Protein AF-A0AA44IDV4-F1 (afdb_monomer_lite)

Foldseek 3Di:
DVVVVVVVVVLVVCVVVVDPSVDQQFPLNVLVVVLVPPPVDDPVVSVVSVCCSVPQCCVQRRRPGPNRDDPVSVVVSVVVVVVVVVVVVVVVVVVVVVVVVVVVVVVD

Radius of gyration: 22.55 Å; chains: 1; bounding box: 70×23×53 Å

Sequence (108 aa):
MEDAKKKAREIYDAAMAGGDVLSDEKCGDFFLRWIKAKKSLARTTRHGYEEHINNYLLPHLGHIKCRDLKVRHLDKMYDAIEKENAQRILHRLHVDELQKKRDAAHRA

pLDDT: mean 91.08, std 8.41, range [60.53, 97.81]

Secondary structure (DSSP, 8-state):
-HHHHHHHHHHHHHHHTT--TT---BHHHHHHHHHHH-TTS-HHHHHHHHHHIIIIIH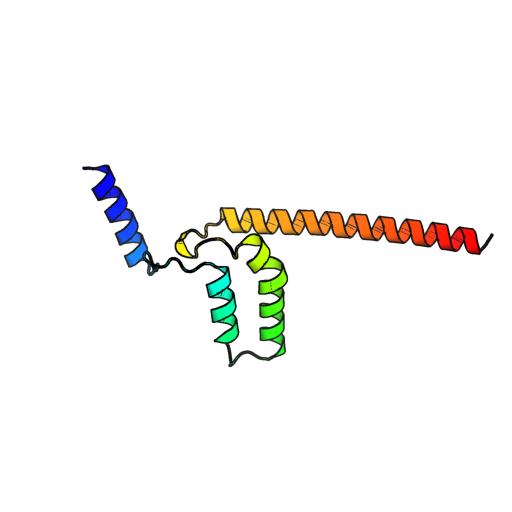HHHTTSBGGG--HHHHHHHHHHHHHHHHHHHHHHHHHHHHHHHHHHHTT-

InterPro domains:
  IPR004107 Integrase, SAM-like, N-terminal [PF14659] (29-78)
  IPR010998 Integrase/recombinase, N-terminal [G3DSA:1.10.150.130] (23-104)
  IPR011010 DNA breaking-rejoining enzyme, catalytic core [SSF56349] (28-94)

Organism: Streptomyces somaliensis (strain ATCC 33201 / DSM 40738 / JCM 12659 / KCTC 9044 / NCTC 11332 / NRRL B-12077 / IP 733) (NCBI:txid1134445)

Structure (mmCIF, N/CA/C/O backbone):
data_AF-A0AA44IDV4-F1
#
_entry.id   AF-A0AA44IDV4-F1
#
loop_
_atom_site.group_PDB
_atom_site.id
_atom_site.type_symbol
_atom_site.label_atom_id
_atom_site.label_alt_id
_atom_site.label_comp_id
_atom_site.label_asym_id
_atom_site.label_entity_id
_atom_site.label_seq_id
_atom_site.pdbx_PDB_ins_code
_atom_site.Cartn_x
_atom_site.Cartn_y
_atom_site.Cartn_z
_atom_site.occupancy
_atom_site.B_iso_or_equiv
_atom_site.auth_seq_id
_atom_site.auth_comp_id
_atom_site.auth_asym_id
_atom_site.auth_atom_id
_atom_site.pdbx_PDB_model_num
ATOM 1 N N . MET A 1 1 ? -35.470 11.769 11.921 1.00 60.72 1 MET A N 1
ATOM 2 C CA . MET A 1 1 ? -35.444 10.889 13.118 1.00 60.72 1 MET A CA 1
ATOM 3 C C . MET A 1 1 ? -35.033 9.465 12.741 1.00 60.72 1 MET A C 1
ATOM 5 O O . MET A 1 1 ? -34.155 8.931 13.408 1.00 60.72 1 MET A O 1
ATOM 9 N N . GLU A 1 2 ? -35.587 8.880 11.669 1.00 74.38 2 GLU A N 1
ATOM 10 C CA . GLU A 1 2 ? -35.182 7.561 11.136 1.00 74.38 2 GLU A CA 1
ATOM 11 C C . GLU A 1 2 ? -33.675 7.447 10.837 1.00 74.38 2 GLU A C 1
ATOM 13 O O . GLU A 1 2 ? -33.016 6.528 11.318 1.00 74.38 2 GLU A O 1
ATOM 18 N N . ASP A 1 3 ? -33.109 8.413 10.104 1.00 76.56 3 ASP A N 1
ATOM 19 C CA . ASP A 1 3 ? -31.714 8.345 9.639 1.00 76.56 3 ASP A CA 1
ATOM 20 C C . ASP A 1 3 ? -30.697 8.338 10.783 1.00 76.56 3 ASP A C 1
ATOM 22 O O . ASP A 1 3 ? -29.685 7.638 10.735 1.00 76.56 3 ASP A O 1
ATOM 26 N N . ALA A 1 4 ? -30.986 9.083 11.852 1.00 76.88 4 ALA A N 1
ATOM 27 C CA . ALA A 1 4 ? -30.149 9.125 13.046 1.00 76.88 4 ALA A CA 1
ATOM 28 C C . ALA A 1 4 ? -30.162 7.780 13.790 1.00 76.88 4 ALA A C 1
ATOM 30 O O . ALA A 1 4 ? -29.111 7.307 14.218 1.00 76.88 4 ALA A O 1
ATOM 31 N N . LYS A 1 5 ? -31.332 7.130 13.890 1.00 83.75 5 LYS A N 1
ATOM 32 C CA . LYS A 1 5 ? -31.464 5.796 14.499 1.00 83.75 5 LYS A CA 1
ATOM 33 C C . LYS A 1 5 ? -30.728 4.735 13.682 1.00 83.75 5 LYS A C 1
ATOM 35 O O . LYS A 1 5 ? -30.033 3.901 14.257 1.00 83.75 5 LYS A O 1
ATOM 40 N N . LYS A 1 6 ? -30.825 4.802 12.351 1.00 87.88 6 LYS A N 1
ATOM 41 C CA . LYS A 1 6 ? -30.112 3.898 11.440 1.00 87.88 6 LYS A CA 1
ATOM 42 C C . LYS A 1 6 ? -28.595 4.031 11.585 1.00 87.88 6 LYS A C 1
ATOM 44 O O . LYS A 1 6 ? -27.909 3.036 11.787 1.00 87.88 6 LYS A O 1
ATOM 49 N N . LYS A 1 7 ? -28.078 5.261 11.574 1.00 82.19 7 LYS A N 1
ATOM 50 C CA . LYS A 1 7 ? -26.638 5.519 11.709 1.00 82.19 7 LYS A CA 1
ATOM 51 C C . LYS A 1 7 ? -26.094 5.112 13.081 1.00 82.19 7 LYS A C 1
ATOM 53 O O . LYS A 1 7 ? -24.995 4.577 13.175 1.00 82.19 7 LYS A O 1
ATOM 58 N N . ALA A 1 8 ? -26.879 5.310 14.142 1.00 82.19 8 ALA A N 1
ATOM 59 C CA . ALA A 1 8 ? -26.538 4.824 15.478 1.00 82.19 8 ALA A CA 1
ATOM 60 C C . ALA A 1 8 ? -26.467 3.289 15.527 1.00 82.19 8 ALA A C 1
ATOM 62 O O . ALA A 1 8 ? -25.563 2.739 16.154 1.00 82.19 8 ALA A O 1
ATOM 63 N N . ARG A 1 9 ? -27.379 2.599 14.828 1.00 86.50 9 ARG A N 1
ATOM 64 C CA . ARG A 1 9 ? -27.363 1.137 14.730 1.00 86.50 9 ARG A CA 1
ATOM 65 C C . ARG A 1 9 ? -26.128 0.621 13.991 1.00 86.50 9 ARG A C 1
ATOM 67 O O . ARG A 1 9 ? -25.480 -0.287 14.489 1.00 86.50 9 ARG A O 1
ATOM 74 N N . GLU A 1 10 ? -25.758 1.250 12.878 1.00 84.19 10 GLU A N 1
ATOM 75 C CA . GLU A 1 10 ? -24.546 0.905 12.118 1.00 84.19 10 GLU A CA 1
ATOM 76 C C . GLU A 1 10 ? -23.269 1.037 12.968 1.00 84.19 10 GLU A C 1
ATOM 78 O O . GLU A 1 10 ? -22.406 0.161 12.938 1.00 84.19 10 GLU A O 1
ATOM 83 N N . ILE A 1 11 ? -23.159 2.108 13.762 1.00 81.56 11 ILE A N 1
ATOM 84 C CA . ILE A 1 11 ? -22.025 2.311 14.678 1.00 81.56 11 ILE A CA 1
ATOM 85 C C . ILE A 1 11 ? -22.023 1.250 15.784 1.00 81.56 11 ILE A C 1
ATOM 87 O O . ILE A 1 11 ? -20.969 0.714 16.117 1.00 81.56 11 ILE A O 1
ATOM 91 N N . TYR A 1 12 ? -23.192 0.928 16.341 1.00 83.12 12 TYR A N 1
ATOM 92 C CA . TYR A 1 12 ? -23.325 -0.106 17.364 1.00 83.12 12 TYR A CA 1
ATOM 93 C C . TYR A 1 12 ? -22.915 -1.487 16.840 1.00 83.12 12 TYR A C 1
ATOM 95 O O . TYR A 1 12 ? -22.125 -2.174 17.481 1.00 83.12 12 TYR A O 1
ATOM 103 N N . ASP A 1 13 ? -23.390 -1.872 15.657 1.00 84.12 13 ASP A N 1
ATOM 104 C CA . ASP A 1 13 ? -23.058 -3.163 15.054 1.00 84.12 13 ASP A CA 1
ATOM 105 C C . ASP A 1 13 ? -21.549 -3.252 14.734 1.00 84.12 13 ASP A C 1
ATOM 107 O O . ASP A 1 13 ? -20.921 -4.284 14.975 1.00 84.12 13 ASP A O 1
ATOM 111 N N . ALA A 1 14 ? -20.927 -2.151 14.290 1.00 76.75 14 ALA A N 1
ATOM 112 C CA . ALA A 1 14 ? -19.478 -2.073 14.080 1.00 76.75 14 ALA A CA 1
ATOM 113 C C . ALA A 1 14 ? -18.667 -2.171 15.388 1.00 76.75 14 ALA A C 1
ATOM 115 O O . ALA A 1 14 ? -17.619 -2.819 15.413 1.00 76.75 14 ALA A O 1
ATOM 116 N N . ALA A 1 15 ? -19.159 -1.578 16.480 1.00 78.56 15 ALA A N 1
ATOM 117 C CA . ALA A 1 15 ? -18.555 -1.711 17.806 1.00 78.56 15 ALA A CA 1
ATOM 118 C C . ALA A 1 15 ? -18.649 -3.154 18.328 1.00 78.56 15 ALA A C 1
ATOM 120 O O . ALA A 1 15 ? -17.668 -3.705 18.824 1.00 78.56 15 ALA A O 1
ATOM 121 N N . MET A 1 16 ? -19.813 -3.792 18.163 1.00 77.88 16 MET A N 1
ATOM 122 C CA . MET A 1 16 ? -20.042 -5.188 18.555 1.00 77.88 16 MET A CA 1
ATOM 123 C C . MET A 1 16 ? -19.188 -6.175 17.753 1.00 77.88 16 MET A C 1
ATOM 125 O O . MET A 1 16 ? -18.803 -7.217 18.278 1.00 77.88 16 MET A O 1
ATOM 129 N N . ALA A 1 17 ? -18.836 -5.833 16.512 1.00 76.25 17 ALA A N 1
ATOM 130 C CA . ALA A 1 17 ? -17.888 -6.587 15.693 1.00 76.25 17 ALA A CA 1
ATOM 131 C C . ALA A 1 17 ? -16.413 -6.414 16.127 1.00 76.25 17 ALA A C 1
ATOM 133 O O . ALA A 1 17 ? -15.518 -6.955 15.478 1.00 76.25 17 ALA A O 1
ATOM 134 N N . GLY A 1 18 ? -16.142 -5.669 17.208 1.00 69.50 18 GLY A N 1
ATOM 135 C CA . GLY A 1 18 ? -14.797 -5.435 17.743 1.00 69.50 18 GLY A CA 1
ATOM 136 C C . GLY A 1 18 ? -14.047 -4.275 17.083 1.00 69.50 18 GLY A C 1
ATOM 137 O O . GLY A 1 18 ? -12.848 -4.118 17.309 1.00 69.50 18 GLY A O 1
ATOM 138 N N . GLY A 1 19 ? -14.726 -3.466 16.264 1.00 68.88 19 GLY A N 1
ATOM 139 C CA . GLY A 1 19 ? -14.150 -2.263 15.677 1.00 68.88 19 GLY A CA 1
ATOM 140 C C . GLY A 1 19 ? -14.070 -1.129 16.696 1.00 68.88 19 GLY A C 1
ATOM 141 O O . GLY A 1 19 ? -15.069 -0.780 17.325 1.00 68.88 19 GLY A O 1
ATOM 142 N N . ASP A 1 20 ? -12.899 -0.502 16.819 1.00 76.12 20 ASP A N 1
ATOM 143 C CA . ASP A 1 20 ? -12.764 0.748 17.571 1.00 76.12 20 ASP A CA 1
ATOM 144 C C . ASP A 1 20 ? -13.392 1.902 16.772 1.00 76.12 20 ASP A C 1
ATOM 146 O O . ASP A 1 20 ? -12.747 2.606 15.993 1.00 76.12 20 ASP A O 1
ATOM 150 N N . VAL A 1 21 ? -14.707 2.048 16.929 1.00 74.06 21 VAL A N 1
ATOM 151 C CA . VAL A 1 21 ? -15.542 3.026 16.216 1.00 74.06 21 VAL A CA 1
ATOM 152 C C . VAL A 1 21 ? -15.246 4.479 16.588 1.00 74.06 21 VAL A C 1
ATOM 154 O O . VAL A 1 21 ? -15.623 5.379 15.831 1.00 74.06 21 VAL A O 1
ATOM 157 N N . LEU A 1 22 ? -14.570 4.720 17.712 1.00 77.44 22 LEU A N 1
ATOM 158 C CA . LEU A 1 22 ? -14.207 6.060 18.178 1.00 77.44 22 LEU A CA 1
ATOM 159 C C . LEU A 1 22 ? -12.772 6.448 17.810 1.00 77.44 22 LEU A C 1
ATOM 161 O O . LEU A 1 22 ? -12.408 7.612 17.958 1.00 77.44 22 LEU A O 1
ATOM 165 N N . SER A 1 23 ? -11.968 5.508 17.311 1.00 83.19 23 SER A N 1
ATOM 166 C CA . SER A 1 23 ? -10.583 5.786 16.954 1.00 83.19 23 SER A CA 1
ATOM 167 C C . SER A 1 23 ? -10.457 6.595 15.666 1.00 83.19 23 SER A C 1
ATOM 169 O O . SER A 1 23 ? -10.971 6.236 14.602 1.00 83.19 23 SER A O 1
ATOM 171 N N . ASP A 1 24 ? -9.684 7.672 15.772 1.00 88.69 24 ASP A N 1
ATOM 172 C CA . ASP A 1 24 ? -9.181 8.456 14.649 1.00 88.69 24 ASP A CA 1
ATOM 173 C C . ASP A 1 24 ? -7.763 8.030 14.225 1.00 88.69 24 ASP A C 1
ATOM 175 O O . ASP A 1 24 ? -7.134 8.714 13.415 1.00 88.69 24 ASP A O 1
ATOM 179 N N . GLU A 1 25 ? -7.251 6.904 14.745 1.00 93.56 25 GLU A N 1
ATOM 180 C CA . GLU A 1 25 ? -5.921 6.391 14.404 1.00 93.56 25 GLU A CA 1
ATOM 181 C C . GLU A 1 25 ? -5.834 6.112 12.900 1.00 93.56 25 GLU A C 1
ATOM 183 O O . GLU A 1 25 ? -6.665 5.408 12.308 1.00 93.56 25 GLU A O 1
ATOM 188 N N . LYS A 1 26 ? -4.806 6.677 12.265 1.00 96.38 26 LYS A N 1
ATOM 189 C CA . LYS A 1 26 ? -4.503 6.388 10.870 1.00 96.38 26 LYS A CA 1
ATOM 190 C C . LYS A 1 26 ? -3.787 5.052 10.758 1.00 96.38 26 LYS A C 1
ATOM 192 O O . LYS A 1 26 ? -3.005 4.675 11.629 1.00 96.38 26 LYS A O 1
ATOM 197 N N . CYS A 1 27 ? -3.980 4.370 9.633 1.00 95.75 27 CYS A N 1
ATOM 198 C CA . CYS A 1 27 ? -3.289 3.124 9.330 1.00 95.75 27 CYS A CA 1
ATOM 199 C C . CYS A 1 27 ? -1.769 3.273 9.468 1.00 95.75 27 CYS A C 1
ATOM 201 O O . CYS A 1 27 ? -1.122 2.366 9.980 1.00 95.75 27 CYS A O 1
ATOM 203 N N . GLY A 1 28 ? -1.199 4.423 9.088 1.00 96.62 28 GLY A N 1
ATOM 204 C CA . GLY A 1 28 ? 0.238 4.661 9.219 1.00 96.62 28 GLY A CA 1
ATOM 205 C C . GLY A 1 28 ? 0.724 4.650 10.668 1.00 96.62 28 GLY A C 1
ATOM 206 O O . GLY A 1 28 ? 1.695 3.960 10.983 1.00 96.62 28 GLY A O 1
ATOM 207 N N . ASP A 1 29 ? 0.005 5.336 11.557 1.00 96.56 29 ASP A N 1
ATOM 208 C CA . ASP A 1 29 ? 0.317 5.368 12.990 1.00 96.56 29 ASP A CA 1
ATOM 209 C C . ASP A 1 29 ? 0.196 3.965 13.600 1.00 96.56 29 ASP A C 1
ATOM 211 O O . ASP A 1 29 ? 1.083 3.514 14.334 1.00 96.56 29 ASP A O 1
ATOM 215 N N . PHE A 1 30 ? -0.849 3.230 13.205 1.00 95.19 30 PHE A N 1
ATOM 216 C CA . PHE A 1 30 ? -1.054 1.843 13.604 1.00 95.19 30 PHE A CA 1
ATOM 217 C C . PHE A 1 30 ? 0.100 0.931 13.155 1.00 95.19 30 PHE A C 1
ATOM 219 O O . PHE A 1 30 ? 0.641 0.189 13.979 1.00 95.19 30 PHE A O 1
ATOM 226 N N . PHE 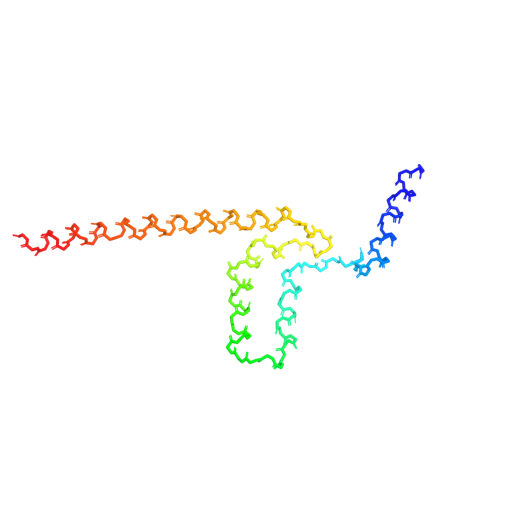A 1 31 ? 0.518 0.981 11.882 1.00 96.19 31 PHE A N 1
ATOM 227 C CA . PHE A 1 31 ? 1.590 0.124 11.354 1.00 96.19 31 PHE A CA 1
ATOM 228 C C . PHE A 1 31 ? 2.913 0.358 12.084 1.00 96.19 31 PHE A C 1
ATOM 230 O O . PHE A 1 31 ? 3.568 -0.599 12.509 1.00 96.19 31 PHE A O 1
ATOM 237 N N . LEU A 1 32 ? 3.277 1.627 12.284 1.00 96.19 32 LEU A N 1
ATOM 238 C CA . LEU A 1 32 ? 4.509 2.019 12.967 1.00 96.19 32 LEU A CA 1
ATOM 239 C C . LEU A 1 32 ? 4.501 1.602 14.443 1.00 96.19 32 LEU A C 1
ATOM 241 O O . LEU A 1 32 ? 5.487 1.064 14.958 1.00 96.19 32 LEU A O 1
ATOM 245 N N . ARG A 1 33 ? 3.370 1.788 15.131 1.00 95.62 33 ARG A N 1
ATOM 246 C CA . ARG A 1 33 ? 3.192 1.328 16.513 1.00 95.62 33 ARG A CA 1
ATOM 247 C C . ARG A 1 33 ? 3.263 -0.195 16.609 1.00 95.62 33 ARG A C 1
ATOM 249 O O . ARG A 1 33 ? 3.929 -0.719 17.506 1.00 95.62 33 ARG A O 1
ATOM 256 N N . TRP A 1 34 ? 2.612 -0.905 15.688 1.00 95.12 34 TRP A N 1
ATOM 257 C CA . TRP A 1 34 ? 2.575 -2.364 15.653 1.00 95.12 34 TRP A CA 1
ATOM 258 C C . TRP A 1 34 ? 3.972 -2.958 15.475 1.00 95.12 34 TRP A C 1
ATOM 260 O O . TRP A 1 34 ? 4.385 -3.783 16.291 1.00 95.12 34 TRP A O 1
ATOM 270 N N . ILE A 1 35 ? 4.741 -2.503 14.481 1.00 95.25 35 ILE A N 1
ATOM 271 C CA . ILE A 1 35 ? 6.072 -3.066 14.220 1.00 95.25 35 ILE A CA 1
ATOM 272 C C . ILE A 1 35 ? 7.047 -2.784 15.371 1.00 95.25 35 ILE A C 1
ATOM 274 O O . ILE A 1 35 ? 7.783 -3.676 15.804 1.00 95.25 35 ILE A O 1
ATOM 278 N N . LYS A 1 36 ? 6.959 -1.592 15.982 1.00 94.19 36 LYS A N 1
ATOM 279 C CA . LYS A 1 36 ? 7.731 -1.230 17.182 1.00 94.19 36 LYS A CA 1
ATOM 280 C C . LYS A 1 36 ? 7.414 -2.144 18.369 1.00 94.19 36 LYS A C 1
ATOM 282 O O . LYS A 1 36 ? 8.323 -2.529 19.113 1.00 94.19 36 LYS A O 1
ATOM 287 N N . ALA A 1 37 ? 6.146 -2.525 18.536 1.00 94.56 37 ALA A N 1
ATOM 288 C CA . ALA A 1 37 ? 5.696 -3.411 19.608 1.00 94.56 37 ALA A CA 1
ATOM 289 C C . ALA A 1 37 ? 6.155 -4.871 19.428 1.00 94.56 37 ALA A C 1
ATOM 291 O O . ALA A 1 37 ? 6.306 -5.592 20.415 1.00 94.56 37 ALA A O 1
ATOM 292 N N . LYS A 1 38 ? 6.437 -5.327 18.200 1.00 92.12 38 LYS A N 1
ATOM 293 C CA . LYS A 1 38 ? 6.800 -6.723 17.891 1.00 92.12 38 LYS A CA 1
ATOM 294 C C . LYS A 1 38 ? 8.253 -7.077 18.230 1.00 92.12 38 LYS A C 1
ATOM 296 O O . LYS A 1 38 ? 9.038 -7.447 17.357 1.00 92.12 38 LYS A O 1
ATOM 301 N N . LYS A 1 39 ? 8.650 -6.918 19.498 1.00 89.56 39 LYS A N 1
ATOM 302 C CA . LYS A 1 39 ? 10.029 -7.124 20.013 1.00 89.56 39 LYS A CA 1
ATOM 303 C C . LYS A 1 39 ? 10.529 -8.564 19.952 1.00 89.56 39 LYS A C 1
ATOM 305 O O . LYS A 1 39 ? 11.731 -8.767 19.883 1.00 89.56 39 LYS A O 1
ATOM 310 N N . SER A 1 40 ? 9.621 -9.533 19.933 1.00 93.25 40 SER A N 1
ATOM 311 C CA . SER A 1 40 ? 9.950 -10.958 19.854 1.00 93.25 40 SER A CA 1
ATOM 312 C C . SER A 1 40 ? 10.207 -11.471 18.433 1.00 93.25 40 SER A C 1
ATOM 314 O O . SER A 1 40 ? 10.608 -12.621 18.280 1.00 93.25 40 SER A O 1
ATOM 316 N N . LEU A 1 41 ? 9.965 -10.667 17.389 1.00 92.75 41 LEU A N 1
ATOM 317 C CA . LEU A 1 41 ? 10.237 -11.093 16.016 1.00 92.75 41 LEU A CA 1
ATOM 318 C C . LEU A 1 41 ? 11.741 -11.200 15.766 1.00 92.75 41 LEU A C 1
ATOM 320 O O . LEU A 1 41 ? 12.514 -10.335 16.183 1.00 92.75 41 LEU A O 1
ATOM 324 N N . ALA A 1 42 ? 12.135 -12.225 15.007 1.00 95.62 42 ALA A N 1
ATOM 325 C CA . ALA A 1 42 ? 13.486 -12.327 14.478 1.00 95.62 42 ALA A CA 1
ATOM 326 C C . ALA A 1 42 ? 13.845 -11.052 13.700 1.00 95.62 42 ALA A C 1
ATOM 328 O O . ALA A 1 42 ? 13.011 -10.479 12.991 1.00 95.62 42 ALA A O 1
ATOM 329 N N . ARG A 1 43 ? 15.102 -10.612 13.822 1.00 93.75 43 ARG A N 1
ATOM 330 C CA . ARG A 1 43 ? 15.571 -9.340 13.254 1.00 93.75 43 ARG A CA 1
ATOM 331 C C . ARG A 1 43 ? 15.293 -9.225 11.753 1.00 93.75 43 ARG A C 1
ATOM 333 O O . ARG A 1 43 ? 14.856 -8.174 11.302 1.00 93.75 43 ARG A O 1
ATOM 340 N N . THR A 1 44 ? 15.516 -10.298 10.997 1.00 95.69 44 THR A N 1
ATOM 341 C CA . THR A 1 44 ? 15.289 -10.342 9.543 1.00 95.69 44 THR A CA 1
ATOM 342 C C . THR A 1 44 ? 13.809 -10.222 9.190 1.00 95.69 44 THR A C 1
ATOM 344 O O . THR A 1 44 ? 13.451 -9.442 8.316 1.00 95.69 44 THR A O 1
ATOM 347 N N . THR A 1 45 ? 12.934 -10.925 9.912 1.00 95.19 45 THR A N 1
ATOM 348 C CA . THR A 1 45 ? 11.479 -10.846 9.721 1.00 95.19 45 THR A CA 1
ATOM 349 C C . THR A 1 45 ? 10.949 -9.455 10.039 1.00 95.19 45 THR A C 1
ATOM 351 O O . THR A 1 45 ? 10.166 -8.901 9.272 1.00 95.19 45 THR A O 1
ATOM 354 N N . ARG A 1 46 ? 11.396 -8.866 11.154 1.00 95.12 46 ARG A N 1
ATOM 355 C CA . ARG A 1 46 ? 11.036 -7.492 11.508 1.00 95.12 46 ARG A CA 1
ATOM 356 C C . ARG A 1 46 ? 11.468 -6.522 10.411 1.00 95.12 46 ARG A C 1
ATOM 358 O O . ARG A 1 46 ? 10.658 -5.703 10.000 1.00 95.12 46 ARG A O 1
ATOM 365 N N . HIS A 1 47 ? 12.706 -6.640 9.937 1.00 95.62 47 HIS A N 1
ATOM 366 C CA . HIS A 1 47 ? 13.226 -5.777 8.883 1.00 95.62 47 HIS A CA 1
ATOM 367 C C . HIS A 1 47 ? 12.397 -5.876 7.594 1.00 95.62 47 HIS A C 1
ATOM 369 O O . HIS A 1 47 ? 12.015 -4.849 7.047 1.00 95.62 47 HIS A O 1
ATOM 375 N N . GLY A 1 48 ? 12.025 -7.089 7.165 1.00 96.81 48 GLY A N 1
ATOM 376 C CA . GLY A 1 48 ? 11.152 -7.271 5.998 1.00 96.81 48 GLY A CA 1
ATOM 377 C C . GLY A 1 48 ? 9.772 -6.626 6.172 1.00 96.81 48 GLY A C 1
ATOM 378 O O . GLY A 1 48 ? 9.252 -5.997 5.254 1.00 96.81 48 GLY A O 1
ATOM 379 N N . TYR A 1 49 ? 9.186 -6.701 7.371 1.00 96.75 49 TYR A N 1
ATOM 380 C CA . TYR A 1 49 ? 7.938 -5.989 7.663 1.00 96.75 49 TYR A CA 1
ATOM 381 C C . TYR A 1 49 ? 8.108 -4.469 7.657 1.00 96.75 49 TYR A C 1
ATOM 383 O O . TYR A 1 49 ? 7.255 -3.781 7.107 1.00 96.75 49 TYR A O 1
ATOM 391 N N . GLU A 1 50 ? 9.186 -3.937 8.236 1.00 97.12 50 GLU A N 1
ATOM 392 C CA . GLU A 1 50 ? 9.498 -2.502 8.181 1.00 97.12 50 GLU A CA 1
ATOM 393 C C . GLU A 1 50 ? 9.646 -2.030 6.731 1.00 97.12 50 GLU A C 1
ATOM 395 O O . GLU A 1 50 ? 9.087 -1.002 6.357 1.00 97.12 50 GLU A O 1
ATOM 400 N N . GLU A 1 51 ? 10.330 -2.809 5.895 1.00 97.56 51 GLU A N 1
ATOM 401 C CA . GLU A 1 51 ? 10.481 -2.528 4.472 1.00 97.56 51 GLU A CA 1
ATOM 402 C C . GLU A 1 51 ? 9.125 -2.500 3.751 1.00 97.56 51 GLU A C 1
ATOM 404 O O . GLU A 1 51 ? 8.824 -1.537 3.049 1.00 97.56 51 GLU A O 1
ATOM 409 N N . HIS A 1 52 ? 8.259 -3.495 3.964 1.00 96.38 52 HIS A N 1
ATOM 410 C CA . HIS A 1 52 ? 6.921 -3.505 3.363 1.00 96.38 52 HIS A CA 1
ATOM 411 C C . HIS A 1 52 ? 6.039 -2.352 3.857 1.00 96.38 52 HIS A C 1
ATOM 413 O O . HIS A 1 52 ? 5.293 -1.759 3.072 1.00 96.38 52 HIS A O 1
ATOM 419 N N . ILE A 1 53 ? 6.136 -2.011 5.145 1.00 97.38 53 ILE A N 1
ATOM 420 C CA . ILE A 1 53 ? 5.424 -0.870 5.723 1.00 97.38 53 ILE A CA 1
ATOM 421 C C . ILE A 1 53 ? 5.870 0.424 5.041 1.00 97.38 53 ILE A C 1
ATOM 423 O O . ILE A 1 53 ? 5.021 1.194 4.598 1.00 97.38 53 ILE A O 1
ATOM 427 N N . ASN A 1 54 ? 7.176 0.645 4.915 1.00 97.19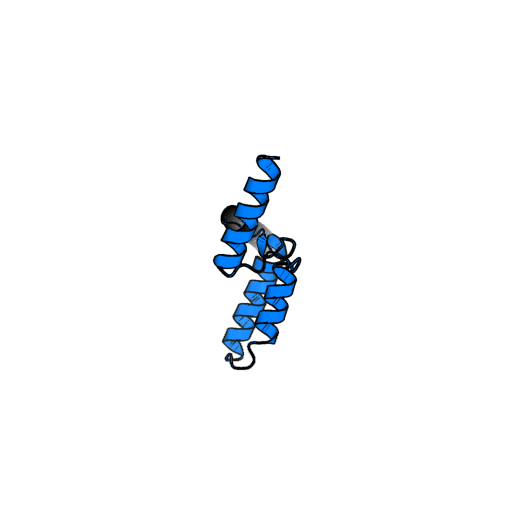 54 ASN A N 1
ATOM 428 C CA . ASN A 1 54 ? 7.724 1.881 4.365 1.00 97.19 54 ASN A CA 1
ATOM 429 C C . ASN A 1 54 ? 7.520 2.007 2.853 1.00 97.19 54 ASN A C 1
ATOM 431 O O . ASN A 1 54 ? 7.182 3.089 2.378 1.00 97.19 54 ASN A O 1
ATOM 435 N N . ASN A 1 55 ? 7.691 0.915 2.109 1.00 96.19 55 ASN A N 1
ATOM 436 C CA . ASN A 1 55 ? 7.668 0.949 0.648 1.00 96.19 55 ASN A CA 1
ATOM 437 C C . ASN A 1 55 ? 6.250 0.887 0.074 1.00 96.19 55 ASN A C 1
ATOM 439 O O . ASN A 1 55 ? 6.009 1.468 -0.978 1.00 96.19 55 ASN A O 1
ATOM 443 N N . TYR A 1 56 ? 5.318 0.195 0.742 1.00 95.69 56 TYR A N 1
ATOM 444 C CA . TYR A 1 56 ? 3.991 -0.085 0.177 1.00 95.69 56 TYR A CA 1
ATOM 445 C C . TYR A 1 56 ? 2.852 0.442 1.053 1.00 95.69 56 TYR A C 1
ATOM 447 O O . TYR A 1 56 ? 1.979 1.166 0.580 1.00 95.69 56 TYR A O 1
ATOM 455 N N . LEU A 1 57 ? 2.842 0.128 2.349 1.00 96.88 57 LEU A N 1
ATOM 456 C CA . LEU A 1 57 ? 1.671 0.438 3.175 1.00 96.88 57 LEU A CA 1
ATOM 457 C C . LEU A 1 57 ? 1.568 1.930 3.520 1.00 96.88 57 LEU A C 1
ATOM 459 O O . LEU A 1 57 ? 0.487 2.508 3.416 1.00 96.88 57 LEU A O 1
ATOM 463 N N . LEU A 1 58 ? 2.668 2.574 3.916 1.00 97.25 58 LEU A N 1
ATOM 464 C CA . LEU A 1 58 ? 2.666 3.991 4.288 1.00 97.25 58 LEU A CA 1
ATOM 465 C C . LEU A 1 58 ? 2.298 4.917 3.119 1.00 97.25 58 LEU A C 1
ATOM 467 O O . LEU A 1 58 ? 1.396 5.737 3.317 1.00 97.25 58 LEU A O 1
ATOM 471 N N . PRO A 1 59 ? 2.898 4.791 1.918 1.00 97.31 59 PRO A N 1
ATOM 472 C CA . PRO A 1 59 ? 2.585 5.684 0.804 1.00 97.31 59 PRO A CA 1
ATOM 473 C C . PRO A 1 59 ? 1.118 5.608 0.370 1.00 97.31 59 PRO A C 1
ATOM 475 O O . PRO A 1 59 ? 0.506 6.632 0.065 1.00 97.31 59 PRO A O 1
ATOM 478 N N . HIS A 1 60 ? 0.530 4.408 0.375 1.00 97.00 60 HIS A N 1
ATOM 479 C CA . HIS A 1 60 ? -0.796 4.186 -0.203 1.00 97.00 60 HIS A CA 1
ATOM 480 C C . HIS A 1 60 ? -1.931 4.180 0.824 1.00 97.00 60 HIS A C 1
ATOM 482 O O . HIS A 1 60 ? -3.024 4.659 0.527 1.00 97.00 60 HIS A O 1
ATOM 488 N N . LEU A 1 61 ? -1.696 3.667 2.032 1.00 97.62 61 LEU A N 1
ATOM 489 C CA . LEU A 1 61 ? -2.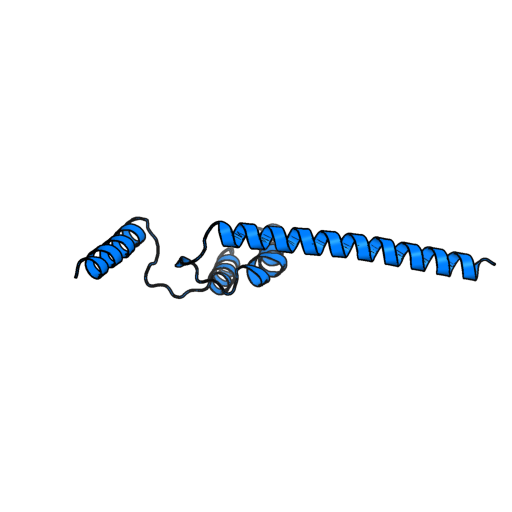739 3.473 3.046 1.00 97.62 61 LEU A CA 1
ATOM 490 C C . LEU A 1 61 ? -2.535 4.344 4.286 1.00 97.62 61 LEU A C 1
ATOM 492 O O . LEU A 1 61 ? -3.477 4.547 5.047 1.00 97.62 61 LEU A O 1
ATOM 496 N N . GLY A 1 62 ? -1.332 4.882 4.503 1.00 96.44 62 GLY A N 1
ATOM 497 C CA . GLY A 1 62 ? -0.946 5.517 5.765 1.00 96.44 62 GLY A CA 1
ATOM 498 C C . GLY A 1 62 ? -1.809 6.710 6.186 1.00 96.44 62 GLY A C 1
ATOM 499 O O . GLY A 1 62 ? -1.937 6.978 7.376 1.00 96.44 62 GLY A O 1
ATOM 500 N N . HIS A 1 63 ? -2.435 7.401 5.232 1.00 96.25 63 HIS A N 1
ATOM 501 C CA . HIS A 1 63 ? -3.291 8.565 5.470 1.00 96.25 63 HIS A CA 1
ATOM 502 C C . HIS A 1 63 ? -4.755 8.209 5.796 1.00 96.25 63 HIS A C 1
ATOM 504 O O . HIS A 1 63 ? -5.514 9.087 6.209 1.00 96.25 63 HIS A O 1
ATOM 510 N N . ILE A 1 64 ? -5.155 6.948 5.609 1.00 95.62 64 ILE A N 1
ATOM 511 C CA . ILE A 1 64 ? -6.523 6.458 5.807 1.00 95.62 64 ILE A CA 1
ATOM 512 C C . ILE A 1 64 ? -6.721 6.130 7.289 1.00 95.62 64 ILE A C 1
ATOM 514 O O . ILE A 1 64 ? -5.833 5.565 7.921 1.00 95.62 64 ILE A O 1
ATOM 518 N N . LYS A 1 65 ? -7.881 6.466 7.861 1.00 94.62 65 LYS A N 1
ATOM 519 C CA . LYS A 1 65 ? -8.237 6.027 9.219 1.00 94.62 65 LYS A CA 1
ATOM 520 C C . LYS A 1 65 ? -8.443 4.515 9.242 1.00 94.62 65 LYS A C 1
ATOM 522 O O . LYS A 1 65 ? -9.093 3.988 8.344 1.00 94.62 65 LYS A O 1
ATOM 527 N N . CYS A 1 66 ? -7.983 3.826 10.285 1.00 91.19 66 CYS A N 1
ATOM 528 C CA . CYS A 1 66 ? -8.132 2.370 10.405 1.00 91.19 66 CYS A CA 1
ATOM 529 C C . CYS A 1 66 ? -9.590 1.910 10.227 1.00 91.19 66 CYS A C 1
ATOM 531 O O . CYS A 1 66 ? -9.851 0.965 9.488 1.00 91.19 66 CYS A O 1
ATOM 533 N N . ARG A 1 67 ? -10.547 2.641 10.814 1.00 87.62 67 ARG A N 1
ATOM 534 C CA . ARG A 1 67 ? -11.998 2.403 10.671 1.00 87.62 67 ARG A CA 1
ATOM 535 C C . ARG A 1 67 ? -12.547 2.576 9.252 1.00 87.62 67 ARG A C 1
ATOM 5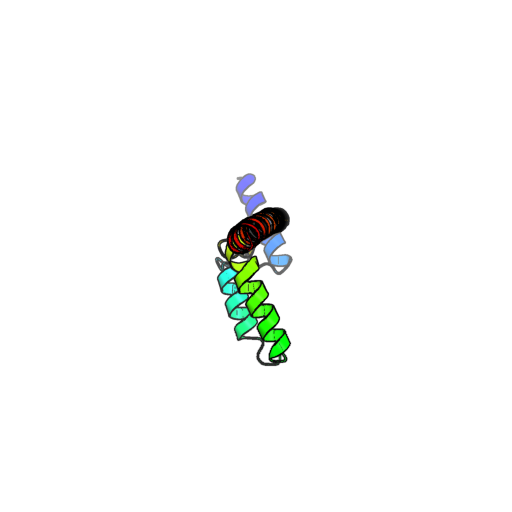37 O O . ARG A 1 67 ? -13.579 2.005 8.917 1.00 87.62 67 ARG A O 1
ATOM 544 N N . ASP A 1 68 ? -11.876 3.372 8.426 1.00 91.12 68 ASP A N 1
ATOM 545 C CA . ASP A 1 68 ? -12.311 3.685 7.066 1.00 91.12 68 ASP A CA 1
ATOM 546 C C . ASP A 1 68 ? -11.587 2.817 6.024 1.00 91.12 68 ASP A C 1
ATOM 548 O O . ASP A 1 68 ? -11.863 2.937 4.826 1.00 91.12 68 ASP A O 1
ATOM 552 N N . LEU A 1 69 ? -10.671 1.936 6.447 1.00 92.50 69 LEU A N 1
ATOM 553 C CA . LEU A 1 69 ? -9.974 1.012 5.562 1.00 92.50 69 LEU A CA 1
ATOM 554 C C . LEU A 1 69 ? -10.974 0.025 4.940 1.00 92.50 69 LEU A C 1
ATOM 556 O O . LEU A 1 69 ? -11.763 -0.621 5.625 1.00 92.50 69 LEU A O 1
ATOM 560 N N . LYS A 1 70 ? -10.955 -0.078 3.611 1.00 93.12 70 LYS A N 1
ATOM 561 C CA . LYS A 1 70 ? -11.864 -0.911 2.816 1.00 93.12 70 LYS A CA 1
ATOM 562 C C . LYS A 1 70 ? -11.069 -1.626 1.734 1.00 93.12 70 LYS A C 1
ATOM 564 O O . LYS A 1 70 ? -10.028 -1.123 1.320 1.00 93.12 70 LYS A O 1
ATOM 569 N N . VAL A 1 71 ? -11.616 -2.725 1.214 1.00 95.38 71 VAL A N 1
ATOM 570 C CA . VAL A 1 71 ? -11.008 -3.525 0.131 1.00 95.38 71 VAL A CA 1
ATOM 571 C C . VAL A 1 71 ? -10.586 -2.651 -1.055 1.00 95.38 71 VAL A C 1
ATOM 573 O O . VAL A 1 71 ? -9.431 -2.683 -1.449 1.00 95.38 71 VAL A O 1
ATOM 576 N N . ARG A 1 72 ? -11.446 -1.720 -1.489 1.00 96.44 72 ARG A N 1
ATOM 577 C CA . ARG A 1 72 ? -11.142 -0.757 -2.567 1.00 96.44 72 ARG A CA 1
ATOM 578 C C . ARG A 1 72 ? -9.868 0.082 -2.371 1.00 96.44 72 ARG A C 1
ATOM 580 O O . ARG A 1 72 ? -9.379 0.677 -3.324 1.00 96.44 72 ARG A O 1
ATOM 587 N N . HIS A 1 73 ? -9.398 0.261 -1.134 1.00 97.06 73 HIS A N 1
ATOM 588 C CA . HIS A 1 73 ? -8.150 0.980 -0.860 1.00 97.06 73 HIS A CA 1
ATOM 589 C C . HIS A 1 73 ? -6.937 0.073 -1.098 1.00 97.06 73 HIS A C 1
ATOM 591 O O . HIS A 1 73 ? -5.916 0.553 -1.579 1.00 97.06 73 HIS A O 1
ATOM 597 N N . LEU A 1 74 ? -7.072 -1.228 -0.818 1.00 96.12 74 LEU A N 1
ATOM 598 C CA . LEU A 1 74 ? -6.070 -2.243 -1.144 1.00 96.12 74 LEU A CA 1
ATOM 599 C C . LEU A 1 74 ? -5.969 -2.434 -2.658 1.00 96.12 74 LEU A C 1
ATOM 601 O O . LEU A 1 74 ? -4.858 -2.432 -3.173 1.00 96.12 74 LEU A O 1
ATOM 605 N N . ASP A 1 75 ? -7.100 -2.497 -3.367 1.00 97.62 75 ASP A N 1
ATOM 606 C CA . ASP A 1 75 ? -7.108 -2.610 -4.834 1.00 97.62 75 ASP A CA 1
ATOM 607 C C . ASP A 1 75 ? -6.315 -1.456 -5.468 1.00 97.62 75 ASP A C 1
ATOM 609 O O . ASP A 1 75 ? -5.352 -1.673 -6.196 1.00 97.62 75 ASP A O 1
ATOM 613 N N . LYS A 1 76 ? -6.609 -0.213 -5.059 1.00 97.00 76 LYS A N 1
ATOM 614 C CA . LYS A 1 76 ? -5.878 0.981 -5.518 1.00 97.00 76 LYS A CA 1
ATOM 615 C C . LYS A 1 76 ? -4.386 0.958 -5.189 1.00 97.00 76 LYS A C 1
ATOM 617 O O . LYS A 1 76 ? -3.591 1.509 -5.946 1.00 97.00 76 LYS A O 1
ATOM 622 N N . MET A 1 77 ? -4.009 0.393 -4.042 1.00 97.50 77 MET A N 1
ATOM 623 C CA . MET A 1 77 ? -2.605 0.231 -3.670 1.00 97.50 77 MET A CA 1
ATOM 624 C C . MET A 1 77 ? -1.913 -0.743 -4.626 1.00 97.50 77 MET A C 1
ATOM 626 O O . MET A 1 77 ? -0.840 -0.426 -5.132 1.00 97.50 77 MET A O 1
ATOM 630 N N . TYR A 1 78 ? -2.521 -1.900 -4.897 1.00 97.50 78 TYR A N 1
ATOM 631 C CA . TYR A 1 78 ? -1.957 -2.882 -5.823 1.00 97.50 78 TYR A CA 1
ATOM 632 C C . TYR A 1 78 ? -1.869 -2.341 -7.254 1.00 97.50 78 TYR A C 1
ATOM 634 O O . TYR A 1 78 ? -0.806 -2.460 -7.862 1.00 97.50 78 TYR A O 1
ATOM 642 N N . ASP A 1 79 ? -2.906 -1.654 -7.740 1.00 97.81 79 ASP A N 1
ATOM 643 C CA . ASP A 1 79 ? -2.898 -0.999 -9.055 1.00 97.81 79 ASP A CA 1
ATOM 644 C C . ASP A 1 79 ? -1.748 0.018 -9.177 1.00 97.81 79 ASP A C 1
ATOM 646 O O . ASP A 1 79 ? -1.071 0.109 -10.206 1.00 97.81 79 ASP A O 1
ATOM 650 N N . ALA A 1 80 ? -1.498 0.797 -8.116 1.00 96.62 80 ALA A N 1
ATOM 651 C CA . ALA A 1 80 ? -0.396 1.755 -8.080 1.00 96.62 80 ALA A CA 1
ATOM 652 C C . ALA A 1 80 ? 0.969 1.052 -8.135 1.00 96.62 80 ALA A C 1
ATOM 654 O O . ALA A 1 80 ? 1.825 1.439 -8.934 1.00 96.62 80 ALA A O 1
ATOM 655 N N . ILE A 1 81 ? 1.151 -0.010 -7.346 1.00 95.81 81 ILE A N 1
ATOM 656 C CA . ILE A 1 81 ? 2.386 -0.805 -7.320 1.00 95.81 81 ILE A CA 1
ATOM 657 C C . ILE A 1 81 ? 2.657 -1.437 -8.690 1.00 95.81 81 ILE A C 1
ATOM 659 O O . ILE A 1 81 ? 3.789 -1.394 -9.178 1.00 95.81 81 ILE A O 1
ATOM 663 N N . GLU A 1 82 ? 1.638 -2.004 -9.336 1.00 96.94 82 GLU A N 1
ATOM 664 C CA . GLU A 1 82 ? 1.771 -2.609 -10.662 1.00 96.94 82 GLU A CA 1
ATOM 665 C C . GLU A 1 82 ? 2.183 -1.570 -11.711 1.00 96.94 82 GLU A C 1
ATOM 667 O O . GLU A 1 82 ? 3.141 -1.782 -12.464 1.00 96.94 82 GLU A O 1
ATOM 672 N N . LYS A 1 83 ? 1.536 -0.400 -11.702 1.00 95.81 83 LYS A N 1
ATOM 673 C CA . LYS A 1 83 ? 1.880 0.711 -12.595 1.00 95.81 83 LYS A CA 1
ATOM 674 C C . LYS A 1 83 ? 3.320 1.187 -12.400 1.00 95.81 83 LYS A C 1
ATOM 676 O O . LYS A 1 83 ? 4.040 1.382 -13.382 1.00 95.81 83 LYS A O 1
ATOM 681 N N . GLU A 1 84 ? 3.761 1.368 -11.158 1.00 94.25 84 GLU A N 1
ATOM 682 C CA . GLU A 1 84 ? 5.143 1.756 -10.859 1.00 94.25 84 GLU A CA 1
ATOM 683 C C . GLU A 1 84 ? 6.146 0.690 -11.309 1.00 94.25 84 GLU A C 1
ATOM 685 O O . GLU A 1 84 ? 7.205 1.010 -11.853 1.00 94.25 84 GLU A O 1
ATOM 690 N N . ASN A 1 85 ? 5.822 -0.590 -11.123 1.00 94.88 85 ASN A N 1
ATOM 691 C CA . ASN A 1 85 ? 6.676 -1.687 -11.566 1.00 94.88 85 ASN A CA 1
ATOM 692 C C . ASN A 1 85 ? 6.827 -1.710 -13.089 1.00 94.88 85 ASN A C 1
ATOM 694 O O . ASN A 1 85 ? 7.950 -1.842 -13.581 1.00 94.88 85 ASN A O 1
ATOM 698 N N . ALA A 1 86 ? 5.741 -1.498 -13.836 1.00 96.00 86 ALA A N 1
ATOM 699 C CA . ALA A 1 86 ? 5.797 -1.373 -15.289 1.00 96.00 86 ALA A CA 1
ATOM 700 C C . ALA A 1 86 ? 6.716 -0.214 -15.723 1.00 96.00 86 ALA A C 1
ATOM 702 O O . ALA A 1 86 ? 7.568 -0.383 -16.597 1.00 96.00 86 ALA A O 1
ATOM 703 N N . GLN A 1 87 ? 6.624 0.942 -15.056 1.00 95.38 87 GLN A N 1
ATOM 704 C CA . GLN A 1 87 ? 7.506 2.085 -15.318 1.00 95.38 87 GLN A CA 1
ATOM 705 C C . GLN A 1 87 ? 8.979 1.771 -15.018 1.00 95.38 87 GLN A C 1
ATOM 707 O O . GLN A 1 87 ? 9.853 2.117 -15.814 1.00 95.38 87 GLN A O 1
ATOM 712 N N . ARG A 1 88 ? 9.270 1.080 -13.907 1.00 94.56 88 ARG A N 1
ATOM 713 C CA . ARG A 1 88 ? 10.636 0.651 -13.556 1.00 94.56 88 ARG A CA 1
ATOM 714 C C . ARG A 1 88 ? 11.221 -0.290 -14.610 1.00 94.56 88 ARG A C 1
ATOM 716 O O . ARG A 1 88 ? 12.402 -0.171 -14.929 1.00 94.56 88 ARG A O 1
ATOM 723 N N . ILE A 1 89 ? 10.421 -1.205 -15.161 1.00 96.25 89 ILE A N 1
ATOM 724 C CA . ILE A 1 89 ? 10.851 -2.112 -16.236 1.00 96.25 89 ILE A CA 1
ATOM 725 C C . ILE A 1 89 ? 11.198 -1.316 -17.496 1.00 96.25 89 ILE A C 1
ATOM 727 O O . ILE A 1 89 ? 12.297 -1.473 -18.024 1.00 96.25 89 ILE A O 1
ATOM 731 N N . LEU A 1 90 ? 10.310 -0.419 -17.935 1.00 96.06 90 LEU A N 1
ATOM 732 C CA . LEU A 1 90 ? 10.555 0.429 -19.107 1.00 96.06 90 LEU A CA 1
ATOM 733 C C . LEU A 1 90 ? 11.812 1.288 -18.938 1.00 96.06 90 LEU A C 1
ATOM 735 O O . LEU A 1 90 ? 12.633 1.372 -19.848 1.00 96.06 90 LEU A O 1
ATOM 739 N N . HIS A 1 91 ? 12.000 1.876 -17.755 1.00 95.44 91 HIS A N 1
ATOM 740 C CA . HIS A 1 91 ? 13.196 2.653 -17.448 1.00 95.44 91 HIS A CA 1
ATOM 741 C C . HIS A 1 91 ? 14.473 1.809 -17.556 1.00 95.44 91 HIS A C 1
ATOM 743 O O . HIS A 1 91 ? 15.443 2.243 -18.172 1.00 95.44 91 HIS A O 1
ATOM 749 N N . ARG A 1 92 ? 14.471 0.582 -17.014 1.00 96.00 92 ARG A N 1
ATOM 750 C CA . ARG A 1 92 ? 15.618 -0.337 -17.105 1.00 96.00 92 ARG A CA 1
ATOM 751 C C . ARG A 1 92 ? 15.960 -0.691 -18.552 1.00 96.00 92 ARG A C 1
ATOM 753 O O . ARG A 1 92 ? 17.135 -0.672 -18.901 1.00 96.00 92 ARG A O 1
ATOM 760 N N . LEU A 1 93 ? 14.954 -0.971 -19.383 1.00 96.75 93 LEU A N 1
ATOM 761 C CA . LEU A 1 93 ? 15.155 -1.254 -20.809 1.00 96.75 93 LEU A CA 1
ATOM 762 C C . LEU A 1 93 ? 15.789 -0.061 -21.530 1.00 96.75 93 LEU A C 1
ATOM 764 O O . LEU A 1 93 ? 16.760 -0.223 -22.263 1.00 96.75 93 LEU A O 1
ATOM 768 N N . HIS A 1 94 ? 15.292 1.148 -21.264 1.00 95.50 94 HIS A N 1
ATOM 769 C CA . HIS A 1 94 ? 15.838 2.360 -21.864 1.00 95.50 94 HIS A CA 1
ATOM 770 C C . HIS A 1 94 ? 17.299 2.612 -21.462 1.00 95.50 94 HIS A C 1
ATOM 772 O O . HIS A 1 94 ? 18.129 2.946 -22.307 1.00 95.50 94 HIS A O 1
ATOM 778 N N . VAL A 1 95 ? 17.635 2.423 -20.183 1.00 96.38 95 VAL A N 1
ATOM 779 C CA . VAL A 1 95 ? 19.015 2.564 -19.693 1.00 96.38 95 VAL A CA 1
ATOM 780 C C . VAL A 1 95 ? 19.946 1.551 -20.368 1.00 96.38 95 VAL A C 1
ATOM 782 O O . VAL A 1 95 ? 21.040 1.928 -20.787 1.00 96.38 95 VAL A O 1
ATOM 785 N N . ASP A 1 96 ? 19.511 0.301 -20.538 1.00 96.75 96 ASP A N 1
ATOM 786 C CA . ASP A 1 96 ? 20.288 -0.737 -21.230 1.00 96.75 96 ASP A CA 1
ATOM 787 C C . ASP A 1 96 ? 20.534 -0.392 -22.711 1.00 96.75 96 ASP A C 1
ATOM 789 O O . ASP A 1 96 ? 21.656 -0.510 -23.208 1.00 96.75 96 ASP A O 1
ATOM 793 N N . GLU A 1 97 ? 19.522 0.117 -23.419 1.00 96.12 97 GLU A N 1
ATOM 794 C CA . GLU A 1 97 ? 19.682 0.592 -24.799 1.00 96.12 97 GLU A CA 1
ATOM 795 C C . GLU A 1 97 ? 20.695 1.736 -24.910 1.00 96.12 97 GLU A C 1
ATOM 797 O O . GLU A 1 97 ? 21.548 1.733 -25.804 1.00 96.12 97 GLU A O 1
ATOM 802 N N . LEU A 1 98 ? 20.615 2.719 -24.009 1.00 95.88 98 LEU A N 1
ATOM 803 C CA . LEU A 1 98 ? 21.555 3.838 -23.972 1.00 95.88 98 LEU A CA 1
ATOM 804 C C . LEU A 1 98 ? 22.978 3.361 -23.690 1.00 95.88 98 LEU A C 1
ATOM 806 O O . LEU A 1 98 ? 23.923 3.822 -24.332 1.00 95.88 98 LEU A O 1
ATOM 810 N N . GLN A 1 99 ? 23.130 2.409 -22.773 1.00 95.12 99 GLN A N 1
ATOM 811 C CA . GLN A 1 99 ? 24.422 1.834 -22.439 1.00 95.12 99 GLN A CA 1
ATOM 812 C C . GLN A 1 99 ? 25.028 1.085 -23.630 1.00 95.12 99 GLN A C 1
ATOM 814 O O . GLN A 1 99 ? 26.191 1.309 -23.961 1.00 95.12 99 GLN A O 1
ATOM 819 N N . LYS A 1 100 ? 24.233 0.281 -24.345 1.00 95.38 100 LYS A N 1
ATOM 820 C CA . LYS A 1 100 ? 24.674 -0.404 -25.570 1.00 95.38 100 LYS A CA 1
ATOM 821 C C . LYS A 1 100 ? 25.100 0.576 -26.659 1.00 95.38 100 LYS A C 1
ATOM 823 O O . LYS A 1 100 ? 26.138 0.373 -27.282 1.00 95.38 100 LYS A O 1
ATOM 828 N N . LYS A 1 101 ? 24.333 1.651 -26.876 1.00 94.44 101 LYS A N 1
ATOM 829 C CA . LYS A 1 101 ? 24.677 2.703 -27.851 1.00 94.44 101 LYS A CA 1
ATOM 830 C C . LYS A 1 101 ? 25.985 3.402 -27.489 1.00 94.44 101 LYS A C 1
ATOM 832 O O . LYS A 1 101 ? 26.838 3.570 -28.356 1.00 94.44 101 LYS A O 1
ATOM 837 N N . ARG A 1 102 ? 26.155 3.765 -26.213 1.00 94.56 102 ARG A N 1
ATOM 838 C CA . ARG A 1 102 ? 27.400 4.336 -25.685 1.00 94.56 102 ARG A CA 1
ATOM 839 C C . ARG A 1 102 ? 28.580 3.394 -25.934 1.00 94.56 102 ARG A C 1
ATOM 841 O O . ARG A 1 102 ? 29.597 3.813 -26.474 1.00 94.56 102 ARG A O 1
ATOM 848 N N . ASP A 1 103 ? 28.436 2.123 -25.571 1.00 95.50 103 ASP A N 1
ATOM 849 C CA . ASP A 1 103 ? 29.508 1.132 -25.689 1.00 95.50 103 ASP A CA 1
ATOM 850 C C . ASP A 1 103 ? 29.870 0.839 -27.151 1.00 95.50 103 ASP A C 1
ATOM 852 O O . ASP A 1 103 ? 31.043 0.644 -27.457 1.00 95.50 103 ASP A O 1
ATOM 856 N N . ALA A 1 104 ? 28.893 0.848 -28.062 1.00 92.12 104 ALA A N 1
ATOM 857 C CA . ALA A 1 104 ? 29.137 0.730 -29.498 1.00 92.12 104 ALA A CA 1
ATOM 858 C C . ALA A 1 104 ? 29.894 1.946 -30.054 1.00 92.12 104 ALA A C 1
ATOM 860 O O . ALA A 1 104 ? 30.845 1.770 -30.809 1.00 92.12 104 ALA A O 1
ATOM 861 N N . ALA A 1 105 ? 29.523 3.163 -29.641 1.00 89.69 105 ALA A N 1
ATOM 862 C CA . ALA A 1 105 ? 30.196 4.392 -30.061 1.00 89.69 105 ALA A CA 1
ATOM 863 C C . ALA A 1 105 ? 31.650 4.485 -29.564 1.00 89.69 105 ALA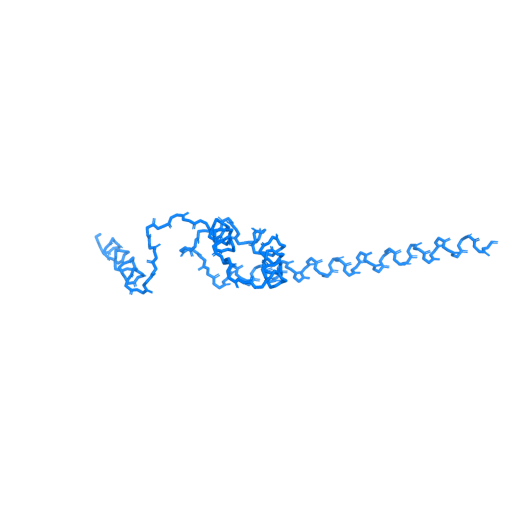 A C 1
ATOM 865 O O . ALA A 1 105 ? 32.480 5.065 -30.247 1.00 89.69 105 ALA A O 1
ATOM 866 N N . HIS A 1 106 ? 31.975 3.899 -28.406 1.00 84.00 106 HIS A N 1
ATOM 867 C CA . HIS A 1 106 ? 33.357 3.831 -27.907 1.00 84.00 106 HIS A CA 1
ATOM 868 C C . HIS A 1 106 ? 34.221 2.747 -28.571 1.00 84.00 106 HIS A C 1
ATOM 870 O O . HIS A 1 106 ? 35.433 2.746 -28.371 1.00 84.00 106 HIS A O 1
ATOM 876 N N . ARG A 1 107 ? 33.619 1.792 -29.292 1.00 75.12 107 ARG A N 1
ATOM 877 C CA . ARG A 1 107 ? 34.332 0.690 -29.967 1.00 75.12 107 ARG A CA 1
ATOM 878 C C . ARG A 1 107 ? 34.568 0.934 -31.464 1.00 75.12 107 ARG A C 1
ATOM 880 O O . ARG A 1 107 ? 35.274 0.129 -32.067 1.00 75.12 107 ARG A O 1
ATOM 887 N N . ALA A 1 108 ? 33.951 1.965 -32.041 1.00 60.53 108 ALA A N 1
ATOM 888 C CA . ALA A 1 108 ? 34.153 2.411 -33.422 1.00 60.53 108 ALA A CA 1
ATOM 889 C C . ALA A 1 108 ? 35.282 3.447 -33.493 1.00 60.53 108 ALA A C 1
ATOM 891 O O . ALA A 1 108 ? 36.013 3.426 -34.506 1.00 60.53 108 ALA A O 1
#